Protein AF-0000000086062416 (afdb_homodimer)

Secondary structure (DSSP, 8-state):
-BPPHHHHHHHHHHH-S---SBGGGS-HHHHHHHHHHHHHHHHHHHHSSS--HHHHHHHHHHHHHHHHHHHHT-/-BPPHHHHHHHHHHH-S---SBGGGS-HHHHHHHHHHHHHHHHHHHHSSS--HHHHHHHHHHHHHHHHHHHHT-

pLDDT: mean 90.74, std 7.33, range [65.19, 97.75]

Foldseek 3Di:
DFADPVLQVVLCVQLVDNDDRDCLVPDPVSLVVSLVRLVVVCVCCPPPVHRPVVVCVRSVVSNVNSVVSNVVVD/DFADPVLQVVLCVQLVDNDDRDCLVPDPVSLVVSLVRLVVVCVCCPPPPHRPVVVNVRSVVSNVNSVVSNVVVD

Sequence (148 aa):
MELTDREHEVVTNVYGDETPRDLREVETEQLVAMHERVSKAVQACYEETGVDKDSLGILLPLEGKIVQVLHARLMELTDREHEVVTNVYGDETPRDLREVETEQLVAMHERVSKAVQACYEETGVDKDSLGILLPLEGKIVQVLHARL

Structure (mmCIF, N/CA/C/O backbone):
data_AF-0000000086062416-model_v1
#
loop_
_entity.id
_entity.type
_entity.pdbx_description
1 polymer 'Uncharacterized protein'
#
loop_
_atom_site.group_PDB
_atom_site.id
_atom_site.type_symbol
_atom_site.label_atom_id
_atom_site.label_alt_id
_atom_site.label_comp_id
_atom_site.label_asym_id
_atom_site.label_entity_id
_atom_site.label_seq_id
_atom_site.pdbx_PDB_ins_code
_atom_site.Cartn_x
_atom_site.Cartn_y
_atom_site.Cartn_z
_atom_site.occupancy
_atom_site.B_iso_or_equiv
_atom_site.auth_seq_id
_atom_site.auth_comp_id
_atom_site.auth_asym_id
_atom_site.auth_atom_id
_atom_site.pdbx_PDB_model_num
ATOM 1 N N . MET A 1 1 ? -9.758 -5.77 -11.555 1 84.69 1 MET A N 1
ATOM 2 C CA . MET A 1 1 ? -9.438 -4.414 -11.117 1 84.69 1 MET A CA 1
ATOM 3 C C . MET A 1 1 ? -8.805 -3.613 -12.25 1 84.69 1 MET A C 1
ATOM 5 O O . MET A 1 1 ? -7.605 -3.736 -12.5 1 84.69 1 MET A O 1
ATOM 9 N N . GLU A 1 2 ? -9.531 -2.686 -12.789 1 89.75 2 GLU A N 1
ATOM 10 C CA . GLU A 1 2 ? -9.141 -1.997 -14.016 1 89.75 2 GLU A CA 1
ATOM 11 C C . GLU A 1 2 ? -8.43 -0.683 -13.703 1 89.75 2 GLU A C 1
ATOM 13 O O . GLU A 1 2 ? -8.898 0.105 -12.883 1 89.75 2 GLU A O 1
ATOM 18 N N . LEU A 1 3 ? -7.277 -0.574 -14.438 1 92.94 3 LEU A N 1
ATOM 19 C CA . LEU A 1 3 ? -6.523 0.668 -14.305 1 92.94 3 LEU A CA 1
ATOM 20 C C . LEU A 1 3 ? -7.152 1.776 -15.148 1 92.94 3 LEU A C 1
ATOM 22 O O . LEU A 1 3 ? -7.633 1.526 -16.25 1 92.94 3 LEU A O 1
ATOM 26 N N . THR A 1 4 ? -7.176 2.932 -14.547 1 92 4 THR A N 1
ATOM 27 C CA . THR A 1 4 ? -7.473 4.094 -15.375 1 92 4 THR A CA 1
ATOM 28 C C . THR A 1 4 ? -6.348 4.348 -16.375 1 92 4 THR A C 1
ATOM 30 O O . THR A 1 4 ? -5.273 3.752 -16.266 1 92 4 THR A O 1
ATOM 33 N N . ASP A 1 5 ? -6.691 5.281 -17.328 1 89.94 5 ASP A N 1
ATOM 34 C CA . ASP A 1 5 ? -5.668 5.609 -18.312 1 89.94 5 ASP A CA 1
ATOM 35 C C . ASP A 1 5 ? -4.41 6.16 -17.641 1 89.94 5 ASP A C 1
ATOM 37 O O . ASP A 1 5 ? -3.297 5.742 -17.953 1 89.94 5 ASP A O 1
ATOM 41 N N . ARG A 1 6 ? -4.508 7.008 -16.719 1 89.75 6 ARG A N 1
ATOM 42 C CA . ARG A 1 6 ? -3.385 7.645 -16.031 1 89.75 6 ARG A CA 1
ATOM 43 C C . ARG A 1 6 ? -2.613 6.641 -15.188 1 89.75 6 ARG A C 1
ATOM 45 O O . ARG A 1 6 ? -1.381 6.641 -15.18 1 89.75 6 ARG A O 1
ATOM 52 N N . GLU A 1 7 ? -3.322 5.801 -14.508 1 92.12 7 GLU A N 1
ATOM 53 C CA . GLU A 1 7 ? -2.678 4.746 -13.727 1 92.12 7 GLU A CA 1
ATOM 54 C C . GLU A 1 7 ? -1.869 3.814 -14.625 1 92.12 7 GLU A C 1
ATOM 56 O O . GLU A 1 7 ? -0.75 3.428 -14.281 1 92.12 7 GLU A O 1
ATOM 61 N N . HIS A 1 8 ? -2.443 3.447 -15.719 1 90.81 8 HIS A N 1
ATOM 62 C CA . HIS A 1 8 ? -1.791 2.549 -16.672 1 90.81 8 HIS A CA 1
ATOM 63 C C . HIS A 1 8 ? -0.497 3.156 -17.203 1 90.81 8 HIS A C 1
ATOM 65 O O . HIS A 1 8 ? 0.519 2.467 -17.312 1 90.81 8 HIS A O 1
ATOM 71 N N . GLU A 1 9 ? -0.594 4.344 -17.5 1 88.88 9 GLU A N 1
ATOM 72 C CA . GLU A 1 9 ? 0.598 5.055 -17.953 1 88.88 9 GLU A CA 1
ATOM 73 C C . GLU A 1 9 ? 1.68 5.062 -16.875 1 88.88 9 GLU A C 1
ATOM 75 O O . GLU A 1 9 ? 2.85 4.801 -17.172 1 88.88 9 GLU A O 1
ATOM 80 N N . VAL A 1 10 ? 1.356 5.34 -15.656 1 85.12 10 VAL A N 1
ATOM 81 C CA . VAL A 1 10 ? 2.299 5.445 -14.547 1 85.12 10 VAL A CA 1
ATOM 82 C C . VAL A 1 10 ? 2.926 4.082 -14.273 1 85.12 10 VAL A C 1
ATOM 84 O O . VAL A 1 10 ? 4.145 3.969 -14.125 1 85.12 10 VAL A O 1
ATOM 87 N N . VAL A 1 11 ? 2.08 3.043 -14.211 1 84.75 11 VAL A N 1
ATOM 88 C CA . VAL A 1 11 ? 2.633 1.73 -13.898 1 84.75 11 VAL A CA 1
ATOM 89 C C . VAL A 1 11 ? 3.537 1.266 -15.039 1 84.75 11 VAL A C 1
ATOM 91 O O . VAL A 1 11 ? 4.559 0.616 -14.805 1 84.75 11 VAL A O 1
ATOM 94 N N . THR A 1 12 ? 3.156 1.602 -16.203 1 81.38 12 THR A N 1
ATOM 95 C CA . THR A 1 12 ? 3.996 1.254 -17.344 1 81.38 12 THR A CA 1
ATOM 96 C C . THR A 1 12 ? 5.34 1.973 -17.266 1 81.38 12 THR A C 1
ATOM 98 O O . THR A 1 12 ? 6.383 1.382 -17.547 1 81.38 12 THR A O 1
ATOM 101 N N . ASN A 1 13 ? 5.273 3.17 -16.844 1 80.31 13 ASN A N 1
ATOM 102 C CA . ASN A 1 13 ? 6.5 3.949 -16.703 1 80.31 13 ASN A CA 1
ATOM 103 C C . ASN A 1 13 ? 7.348 3.465 -15.539 1 80.31 13 ASN A C 1
ATOM 105 O O . ASN A 1 13 ? 8.578 3.406 -15.633 1 80.31 13 ASN A O 1
ATOM 109 N N . VAL A 1 14 ? 6.707 3.094 -14.477 1 73.25 14 VAL A N 1
ATOM 110 C CA . VAL A 1 14 ? 7.398 2.707 -13.25 1 73.25 14 VAL A CA 1
ATOM 111 C C . VAL A 1 14 ? 7.949 1.289 -13.391 1 73.25 14 VAL A C 1
ATOM 113 O O . VAL A 1 14 ? 9.078 1.013 -12.984 1 73.25 14 VAL A O 1
ATOM 116 N N . TYR A 1 15 ? 7.27 0.357 -13.984 1 75.5 15 TYR A N 1
ATOM 117 C CA . TYR A 1 15 ? 7.664 -1.042 -14.109 1 75.5 15 TYR A CA 1
ATOM 118 C C . TYR A 1 15 ? 8.383 -1.295 -15.43 1 75.5 15 TYR A C 1
ATOM 120 O O . TYR A 1 15 ? 9.273 -2.148 -15.508 1 75.5 15 TYR A O 1
ATOM 128 N N . GLY A 1 16 ? 8.062 -0.55 -16.531 1 68.56 16 GLY A N 1
ATOM 129 C CA . GLY A 1 16 ? 8.766 -0.626 -17.797 1 68.56 16 GLY A CA 1
ATOM 130 C C . GLY A 1 16 ? 8.125 -1.594 -18.781 1 68.56 16 GLY A C 1
ATOM 131 O O . GLY A 1 16 ? 8.414 -1.552 -19.984 1 68.56 16 GLY A O 1
ATOM 132 N N . ASP A 1 17 ? 7.441 -2.594 -18.312 1 65.94 17 ASP A N 1
ATOM 133 C CA . ASP A 1 17 ? 6.887 -3.584 -19.234 1 65.94 17 ASP A CA 1
ATOM 134 C C . ASP A 1 17 ? 5.398 -3.338 -19.469 1 65.94 17 ASP A C 1
ATOM 136 O O . ASP A 1 17 ? 4.73 -2.697 -18.656 1 65.94 17 ASP A O 1
ATOM 140 N N . GLU A 1 18 ? 5.047 -3.801 -20.656 1 71.44 18 GLU A N 1
ATOM 141 C CA . GLU A 1 18 ? 3.617 -3.695 -20.938 1 71.44 18 GLU A CA 1
ATOM 142 C C . GLU A 1 18 ? 2.789 -4.355 -19.844 1 71.44 18 GLU A C 1
ATOM 144 O O . GLU A 1 18 ? 3.064 -5.492 -19.438 1 71.44 18 GLU A O 1
ATOM 149 N N . THR A 1 19 ? 2.148 -3.6 -19.141 1 80.56 19 THR A N 1
ATOM 150 C CA . THR A 1 19 ? 1.29 -4.086 -18.062 1 80.56 19 THR A CA 1
ATOM 151 C C . THR A 1 19 ? -0.167 -4.137 -18.516 1 80.56 19 THR A C 1
ATOM 153 O O . THR A 1 19 ? -0.694 -3.156 -19.047 1 80.56 19 THR A O 1
ATOM 156 N N . PRO A 1 20 ? -0.727 -5.305 -18.391 1 84.56 20 PRO A N 1
ATOM 157 C CA . PRO A 1 20 ? -2.162 -5.352 -18.688 1 84.56 20 PRO A CA 1
ATOM 158 C C . PRO A 1 20 ? -2.953 -4.301 -17.906 1 84.56 20 PRO A C 1
ATOM 160 O O . PRO A 1 20 ? -2.545 -3.898 -16.812 1 84.56 20 PRO A O 1
ATOM 163 N N . ARG A 1 21 ? -4.145 -3.93 -18.453 1 88.88 21 ARG A N 1
ATOM 164 C CA . ARG A 1 21 ? -4.996 -2.93 -17.812 1 88.88 21 ARG A CA 1
ATOM 165 C C . ARG A 1 21 ? -5.742 -3.527 -16.625 1 88.88 21 ARG A C 1
ATOM 167 O O . ARG A 1 21 ? -6.129 -2.809 -15.695 1 88.88 21 ARG A O 1
ATOM 174 N N . ASP A 1 22 ? -6.02 -4.762 -16.781 1 93.62 22 ASP A N 1
ATOM 175 C CA . ASP A 1 22 ? -6.625 -5.465 -15.648 1 93.62 22 ASP A CA 1
ATOM 176 C C . ASP A 1 22 ? -5.559 -6.156 -14.797 1 93.62 22 ASP A C 1
ATOM 178 O O . ASP A 1 22 ? -4.957 -7.141 -15.227 1 93.62 22 ASP A O 1
ATOM 182 N N . LEU A 1 23 ? -5.355 -5.68 -13.555 1 94.44 23 LEU A N 1
ATOM 183 C CA . LEU A 1 23 ? -4.305 -6.172 -12.672 1 94.44 23 LEU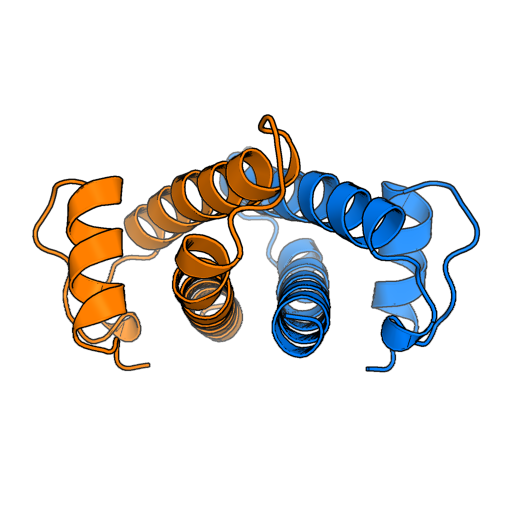 A CA 1
ATOM 184 C C . LEU A 1 23 ? -4.52 -7.645 -12.344 1 94.44 23 LEU A C 1
ATOM 186 O O . LEU A 1 23 ? -3.588 -8.336 -11.922 1 94.44 23 LEU A O 1
ATOM 190 N N . ARG A 1 24 ? -5.68 -8.164 -12.516 1 94.31 24 ARG A N 1
ATOM 191 C CA . ARG A 1 24 ? -5.969 -9.562 -12.211 1 94.31 24 ARG A CA 1
ATOM 192 C C . ARG A 1 24 ? -5.297 -10.492 -13.219 1 94.31 24 ARG A C 1
ATOM 194 O O . ARG A 1 24 ? -5.141 -11.688 -12.969 1 94.31 24 ARG A O 1
ATOM 201 N N . GLU A 1 25 ? -4.922 -9.859 -14.305 1 93.31 25 GLU A N 1
ATOM 202 C CA . GLU A 1 25 ? -4.262 -10.633 -15.344 1 93.31 25 GLU A CA 1
ATOM 203 C C . GLU A 1 25 ? -2.748 -10.664 -15.133 1 93.31 25 GLU A C 1
ATOM 205 O O . GLU A 1 25 ? -2.037 -11.406 -15.812 1 93.31 25 GLU A O 1
ATOM 210 N N . VAL A 1 26 ? -2.225 -9.891 -14.242 1 91.25 26 VAL A N 1
ATOM 211 C CA . VAL A 1 26 ? -0.796 -9.805 -13.953 1 91.25 26 VAL A CA 1
ATOM 212 C C . VAL A 1 26 ? -0.396 -10.914 -12.992 1 91.25 26 VAL A C 1
ATOM 214 O O . VAL A 1 26 ? -1.077 -11.156 -11.992 1 91.25 26 VAL A O 1
ATOM 217 N N . GLU A 1 27 ? 0.678 -11.555 -13.328 1 91.44 27 GLU A N 1
ATOM 218 C CA . GLU A 1 27 ? 1.151 -12.633 -12.469 1 91.44 27 GLU A CA 1
ATOM 219 C C . GLU A 1 27 ? 1.58 -12.109 -11.102 1 91.44 27 GLU A C 1
ATOM 221 O O . GLU A 1 27 ? 2.033 -10.969 -10.984 1 91.44 27 GLU A O 1
ATOM 226 N N . THR A 1 28 ? 1.538 -12.977 -10.125 1 93.06 28 THR A N 1
ATOM 227 C CA . THR A 1 28 ? 1.767 -12.578 -8.742 1 93.06 28 THR A CA 1
ATOM 228 C C . THR A 1 28 ? 3.172 -12.008 -8.57 1 93.06 28 THR A C 1
ATOM 230 O O . THR A 1 28 ? 3.352 -10.961 -7.941 1 93.06 28 THR A O 1
ATOM 233 N N . GLU A 1 29 ? 4.137 -12.648 -9.148 1 91.06 29 GLU A N 1
ATOM 234 C CA . GLU A 1 29 ? 5.516 -12.188 -9.016 1 91.06 29 GLU A CA 1
ATOM 235 C C . GLU A 1 29 ? 5.688 -10.781 -9.586 1 91.06 29 GLU A C 1
ATOM 237 O O . GLU A 1 29 ? 6.336 -9.938 -8.969 1 91.06 29 GLU A O 1
ATOM 242 N N . GLN A 1 30 ? 5.102 -10.586 -10.695 1 90.75 30 GLN A N 1
ATOM 243 C CA . GLN A 1 30 ? 5.164 -9.273 -11.328 1 90.75 30 GLN A CA 1
ATOM 244 C C . GLN A 1 30 ? 4.398 -8.234 -10.508 1 90.75 30 GLN A C 1
ATOM 246 O O . GLN A 1 30 ? 4.836 -7.09 -10.383 1 90.75 30 GLN A O 1
ATOM 251 N N . LEU A 1 31 ? 3.27 -8.609 -10 1 93.75 31 LEU A N 1
ATOM 252 C CA . LEU A 1 31 ? 2.459 -7.715 -9.18 1 93.75 31 LEU A CA 1
ATOM 253 C C . LEU A 1 31 ? 3.207 -7.305 -7.914 1 93.75 31 LEU A C 1
ATOM 255 O O . LEU A 1 31 ? 3.123 -6.148 -7.488 1 93.75 31 LEU A O 1
ATOM 259 N N . VAL A 1 32 ? 3.945 -8.195 -7.355 1 94.56 32 VAL A N 1
ATOM 260 C CA . VAL A 1 32 ? 4.75 -7.93 -6.168 1 94.56 32 VAL A CA 1
ATOM 261 C C . VAL A 1 32 ? 5.859 -6.938 -6.508 1 94.56 32 VAL A C 1
ATOM 263 O O . VAL A 1 32 ? 6.141 -6.02 -5.734 1 94.56 32 VAL A O 1
ATOM 266 N N . ALA A 1 33 ? 6.441 -7.137 -7.605 1 92.56 33 ALA A N 1
ATOM 267 C CA . ALA A 1 33 ? 7.477 -6.207 -8.062 1 92.56 33 ALA A CA 1
ATOM 268 C C . ALA A 1 33 ? 6.898 -4.816 -8.289 1 92.56 33 ALA A C 1
ATOM 270 O O . ALA A 1 33 ? 7.531 -3.811 -7.961 1 92.56 33 ALA A O 1
ATOM 271 N N . MET A 1 34 ? 5.754 -4.734 -8.875 1 92.19 34 MET A N 1
ATOM 272 C CA . MET A 1 34 ? 5.051 -3.469 -9.07 1 92.19 34 MET A CA 1
ATOM 273 C C . MET A 1 34 ? 4.75 -2.797 -7.738 1 92.19 34 MET A C 1
ATOM 275 O O . MET A 1 34 ? 4.922 -1.584 -7.594 1 92.19 34 MET A O 1
ATOM 279 N N . HIS A 1 35 ? 4.285 -3.625 -6.812 1 95.25 35 HIS A N 1
ATOM 280 C CA . HIS A 1 35 ? 3.992 -3.121 -5.473 1 95.25 35 HIS A CA 1
ATOM 281 C C . HIS A 1 35 ? 5.215 -2.445 -4.863 1 95.25 35 HIS A C 1
ATOM 283 O O . HIS A 1 35 ? 5.113 -1.34 -4.324 1 95.25 35 HIS A O 1
ATOM 289 N N . GLU A 1 36 ? 6.316 -3.043 -4.977 1 94.94 36 GLU A N 1
ATOM 290 C CA . GLU A 1 36 ? 7.555 -2.506 -4.422 1 94.94 36 GLU A CA 1
ATOM 291 C C . GLU A 1 36 ? 7.883 -1.142 -5.023 1 94.94 36 GLU A C 1
ATOM 293 O O . GLU A 1 36 ? 8.195 -0.195 -4.297 1 94.94 36 GLU A O 1
ATOM 298 N N . ARG A 1 37 ? 7.785 -1.031 -6.289 1 93.06 37 ARG A N 1
ATOM 299 C CA . ARG A 1 37 ? 8.141 0.203 -6.98 1 93.06 37 ARG A CA 1
ATOM 300 C C . ARG A 1 37 ? 7.129 1.307 -6.691 1 93.06 37 ARG A C 1
ATOM 302 O O . ARG A 1 37 ? 7.508 2.461 -6.477 1 93.06 37 ARG A O 1
ATOM 309 N N . VAL A 1 38 ? 5.895 0.948 -6.715 1 94.06 38 VAL A N 1
ATOM 310 C CA . VAL A 1 38 ? 4.844 1.935 -6.488 1 94.06 38 VAL A CA 1
ATOM 311 C C . VAL A 1 38 ? 4.914 2.447 -5.055 1 94.06 38 VAL A C 1
ATOM 313 O O . VAL A 1 38 ? 4.816 3.654 -4.812 1 94.06 38 VAL A O 1
ATOM 316 N N . SER A 1 39 ? 5.086 1.537 -4.098 1 96 39 SER A N 1
ATOM 317 C CA . SER A 1 39 ? 5.188 1.959 -2.703 1 96 39 SER A CA 1
ATOM 318 C C . SER A 1 39 ? 6.379 2.887 -2.494 1 96 39 SER A C 1
ATOM 320 O O . SER A 1 39 ? 6.285 3.873 -1.761 1 96 39 SER A O 1
ATOM 322 N N . LYS A 1 40 ? 7.445 2.605 -3.105 1 94.81 40 LYS A N 1
ATOM 323 C CA . LYS A 1 40 ? 8.617 3.467 -3.012 1 94.81 40 LYS A CA 1
ATOM 324 C C . LYS A 1 40 ? 8.352 4.836 -3.635 1 94.81 40 LYS A C 1
ATOM 326 O O . LYS A 1 40 ? 8.812 5.855 -3.125 1 94.81 40 LYS A O 1
ATOM 331 N N . ALA A 1 41 ? 7.73 4.887 -4.758 1 93.31 41 ALA A N 1
ATOM 332 C CA . ALA A 1 41 ? 7.375 6.148 -5.41 1 93.31 41 ALA A CA 1
ATOM 333 C C . ALA A 1 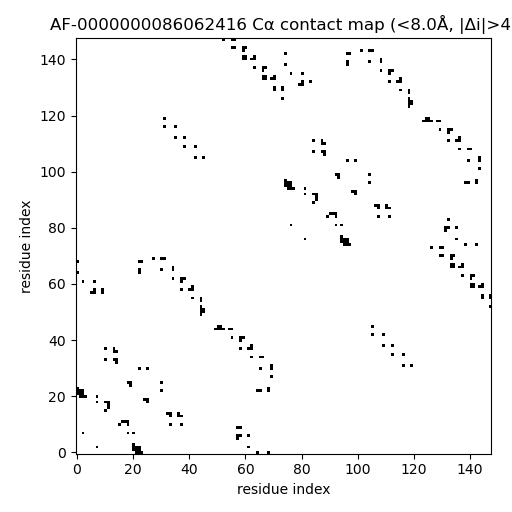41 ? 6.465 6.988 -4.516 1 93.31 41 ALA A C 1
ATOM 335 O O . ALA A 1 41 ? 6.609 8.211 -4.449 1 93.31 41 ALA A O 1
ATOM 336 N N . VAL A 1 42 ? 5.492 6.32 -3.826 1 95.31 42 VAL A N 1
ATOM 337 C CA . VAL A 1 42 ? 4.613 7.008 -2.885 1 95.31 42 VAL A CA 1
ATOM 338 C C . VAL A 1 42 ? 5.449 7.656 -1.78 1 95.31 42 VAL A C 1
ATOM 340 O O . VAL A 1 42 ? 5.273 8.836 -1.471 1 95.31 42 VAL A O 1
ATOM 343 N N . GLN A 1 43 ? 6.363 6.871 -1.269 1 95.69 43 GLN A N 1
ATOM 344 C CA . GLN A 1 43 ? 7.211 7.391 -0.201 1 95.69 43 GLN A CA 1
ATOM 345 C C . GLN A 1 43 ? 8.023 8.586 -0.68 1 95.69 43 GLN A C 1
ATOM 347 O O . GLN A 1 43 ? 8.133 9.594 0.023 1 95.69 43 GLN A O 1
ATOM 352 N N . ALA A 1 44 ? 8.531 8.508 -1.811 1 94.38 44 ALA A N 1
ATOM 353 C CA . ALA A 1 44 ? 9.359 9.578 -2.371 1 94.38 44 ALA A CA 1
ATOM 354 C C . ALA A 1 44 ? 8.555 10.867 -2.508 1 94.38 44 ALA A C 1
ATOM 356 O O . ALA A 1 44 ? 9.102 11.969 -2.332 1 94.38 44 ALA A O 1
ATOM 357 N N . CYS A 1 45 ? 7.27 10.75 -2.787 1 94.94 45 CYS A N 1
ATOM 358 C CA . CYS A 1 45 ? 6.395 11.906 -2.969 1 94.94 45 CYS A CA 1
ATOM 359 C C . CYS A 1 45 ? 6.207 12.656 -1.657 1 94.94 45 CYS A C 1
ATOM 361 O O . CYS A 1 45 ? 5.898 13.852 -1.66 1 94.94 45 CYS A O 1
ATOM 363 N N . TYR A 1 46 ? 6.375 11.945 -0.52 1 95.19 46 TYR A N 1
ATOM 364 C CA . TYR A 1 46 ? 6.219 12.586 0.779 1 95.19 46 TYR A CA 1
ATOM 365 C C . TYR A 1 46 ? 7.551 13.125 1.286 1 95.19 46 TYR A C 1
ATOM 367 O O . TYR A 1 46 ? 7.582 13.992 2.166 1 95.19 46 TYR A O 1
ATOM 375 N N . GLU A 1 47 ? 8.617 12.664 0.822 1 88.5 47 GLU A N 1
ATOM 376 C CA . GLU A 1 47 ? 9.93 12.977 1.375 1 88.5 47 GLU A CA 1
ATOM 377 C C . GLU A 1 47 ? 10.602 14.109 0.6 1 88.5 47 GLU A C 1
ATOM 379 O O . GLU A 1 47 ? 11.461 14.812 1.138 1 88.5 47 GLU A O 1
ATOM 384 N N . GLU A 1 48 ? 10.305 14.32 -0.595 1 76.81 48 GLU A N 1
ATOM 385 C CA . GLU A 1 48 ? 10.93 15.367 -1.402 1 76.81 48 GLU A CA 1
ATOM 386 C C . GLU A 1 48 ? 10.516 16.75 -0.921 1 76.81 48 GLU A C 1
ATOM 388 O O . GLU A 1 48 ? 9.781 16.891 0.059 1 76.81 48 GLU A O 1
ATOM 393 N N . THR A 1 49 ? 11.242 17.781 -1.404 1 77.69 49 THR A N 1
ATOM 394 C CA . THR A 1 49 ? 11.078 19.188 -1.028 1 77.69 49 THR A CA 1
ATOM 395 C C . THR A 1 49 ? 9.609 19.609 -1.133 1 77.69 49 THR A C 1
ATOM 397 O O . THR A 1 49 ? 9.289 20.797 -1.043 1 77.69 49 THR A O 1
ATOM 400 N N . GLY A 1 50 ? 8.742 18.719 -0.695 1 84.06 50 GLY A N 1
ATOM 401 C CA . GLY A 1 50 ? 7.312 18.984 -0.676 1 84.06 50 GLY A CA 1
ATOM 402 C C . GLY A 1 50 ? 6.48 17.812 -1.15 1 84.06 50 GLY A C 1
ATOM 403 O O . GLY A 1 50 ? 6.93 17.016 -1.979 1 84.06 50 GLY A O 1
ATOM 404 N N . VAL A 1 51 ? 5.348 17.812 -0.537 1 92.12 51 VAL A N 1
ATOM 405 C CA . VAL A 1 51 ? 4.434 16.734 -0.874 1 92.12 51 VAL A CA 1
ATOM 406 C C . VAL A 1 51 ? 3.912 16.922 -2.297 1 92.12 51 VAL A C 1
ATOM 408 O O . VAL A 1 51 ? 3.355 17.969 -2.627 1 92.12 51 VAL A O 1
ATOM 411 N N . ASP A 1 52 ? 4.238 16.031 -3.238 1 94.25 52 ASP A N 1
ATOM 412 C CA . ASP A 1 52 ? 3.756 16.016 -4.617 1 94.25 52 ASP A CA 1
ATOM 413 C C . ASP A 1 52 ? 2.334 15.461 -4.695 1 94.25 52 ASP A C 1
ATOM 415 O O . ASP A 1 52 ? 2.131 14.312 -5.082 1 94.25 52 ASP A O 1
ATOM 419 N N . LYS A 1 53 ? 1.406 16.281 -4.402 1 94.81 53 LYS A N 1
ATOM 420 C CA . LYS A 1 53 ? 0.006 15.875 -4.297 1 94.81 53 LYS A CA 1
ATOM 421 C C . LYS A 1 53 ? -0.515 15.352 -5.633 1 94.81 53 LYS A C 1
ATOM 423 O O . LYS A 1 53 ? -1.354 14.445 -5.664 1 94.81 53 LYS A O 1
ATOM 428 N N . ASP A 1 54 ? 0.023 15.906 -6.719 1 93.19 54 ASP A N 1
ATOM 429 C CA . ASP A 1 54 ? -0.439 15.484 -8.031 1 93.19 54 ASP A CA 1
ATOM 430 C C . ASP A 1 54 ? -0.058 14.023 -8.305 1 93.19 54 ASP A C 1
ATOM 432 O O . ASP A 1 54 ? -0.896 13.227 -8.727 1 93.19 54 ASP A O 1
ATOM 436 N N . SER A 1 55 ? 1.124 13.672 -8.047 1 93.25 55 SER A N 1
ATOM 437 C CA . SER A 1 55 ? 1.568 12.289 -8.211 1 93.25 55 SER A CA 1
ATOM 438 C C . SER A 1 55 ? 0.842 11.352 -7.246 1 93.25 55 SER A C 1
ATOM 440 O O . SER A 1 55 ? 0.418 10.266 -7.637 1 93.25 55 SER A O 1
ATOM 442 N N . LEU A 1 56 ? 0.719 11.812 -6.035 1 96.38 56 LEU A N 1
ATOM 443 C CA . LEU A 1 56 ? 0.054 11 -5.023 1 96.38 56 LEU A CA 1
ATOM 444 C C . LEU A 1 56 ? -1.387 10.703 -5.426 1 96.38 56 LEU A C 1
ATOM 446 O O . LEU A 1 56 ? -1.911 9.625 -5.121 1 96.38 56 LEU A O 1
ATOM 450 N N . GLY A 1 57 ? -1.979 11.648 -6.117 1 96.5 57 GLY A N 1
ATOM 451 C CA . GLY A 1 57 ? -3.342 11.461 -6.586 1 96.5 57 GLY A CA 1
ATOM 452 C C . GLY A 1 57 ? -3.486 10.297 -7.551 1 96.5 57 GLY A C 1
ATOM 453 O O . GLY A 1 57 ? -4.586 9.773 -7.73 1 96.5 57 GLY A O 1
ATOM 454 N N . ILE A 1 58 ? -2.447 9.836 -8.094 1 95.88 58 ILE A N 1
ATOM 455 C CA . ILE A 1 58 ? -2.443 8.711 -9.023 1 95.88 58 ILE A CA 1
ATOM 456 C C . ILE A 1 58 ? -1.882 7.473 -8.328 1 95.88 58 ILE A C 1
ATOM 458 O O . ILE A 1 58 ? -2.432 6.375 -8.461 1 95.88 58 ILE A O 1
ATOM 462 N N . LEU A 1 59 ? -0.838 7.621 -7.633 1 95.81 59 LEU A N 1
ATOM 463 C CA . LEU A 1 59 ? -0.068 6.516 -7.078 1 95.81 59 LEU A CA 1
ATOM 464 C C . LEU A 1 59 ? -0.84 5.824 -5.957 1 95.81 59 LEU A C 1
ATOM 466 O O . LEU A 1 59 ? -0.815 4.598 -5.848 1 95.81 59 LEU A O 1
ATOM 470 N N . LEU A 1 60 ? -1.537 6.586 -5.133 1 97.44 60 LEU A N 1
ATOM 471 C CA . LEU A 1 60 ? -2.219 6.008 -3.979 1 97.44 60 LEU A CA 1
ATOM 472 C C . LEU A 1 60 ? -3.359 5.094 -4.422 1 97.44 60 LEU A C 1
ATOM 474 O O . LEU A 1 60 ? -3.445 3.945 -3.988 1 97.44 60 LEU A O 1
ATOM 478 N N . PRO A 1 61 ? -4.227 5.547 -5.293 1 96.62 61 PRO A N 1
ATOM 479 C CA . PRO A 1 61 ? -5.258 4.625 -5.773 1 96.62 61 PRO A CA 1
ATOM 480 C C . PRO A 1 61 ? -4.672 3.416 -6.504 1 96.62 61 PRO A C 1
ATOM 482 O O . PRO A 1 61 ? -5.199 2.305 -6.387 1 96.62 61 PRO A O 1
ATOM 485 N N . LEU A 1 62 ? -3.646 3.645 -7.316 1 95.94 62 LEU A N 1
ATOM 486 C CA . LEU A 1 62 ? -2.971 2.539 -7.984 1 95.94 62 LEU A CA 1
ATOM 487 C C . LEU A 1 62 ? -2.467 1.516 -6.973 1 95.94 62 LEU A C 1
ATOM 489 O O . LEU A 1 62 ? -2.695 0.315 -7.133 1 95.94 62 LEU A O 1
ATOM 493 N N . GLU A 1 63 ? -1.764 1.938 -5.922 1 97.12 63 GLU A N 1
ATOM 494 C CA . GLU A 1 63 ? -1.279 1.052 -4.867 1 97.12 63 GLU A CA 1
ATOM 495 C C . GLU A 1 63 ? -2.432 0.303 -4.203 1 97.12 63 GLU A C 1
ATOM 497 O O . GLU A 1 63 ? -2.326 -0.895 -3.934 1 97.12 63 GLU A O 1
ATOM 502 N N . GLY A 1 64 ? -3.498 1.057 -3.934 1 97.19 64 GLY A N 1
ATOM 503 C CA . GLY A 1 64 ? -4.676 0.419 -3.365 1 97.19 64 GLY A CA 1
ATOM 504 C C . GLY A 1 64 ? -5.199 -0.728 -4.211 1 97.19 64 GLY A C 1
ATOM 505 O O . GLY A 1 64 ? -5.566 -1.778 -3.68 1 97.19 64 GLY A O 1
ATOM 506 N N . LYS A 1 65 ? -5.246 -0.575 -5.441 1 96.69 65 LYS A N 1
ATOM 507 C CA . LYS A 1 65 ? -5.711 -1.624 -6.348 1 96.69 65 LYS A CA 1
ATOM 508 C C . LYS A 1 65 ? -4.77 -2.824 -6.324 1 96.69 65 LYS A C 1
ATOM 510 O O . LYS A 1 65 ? -5.219 -3.973 -6.316 1 96.69 65 LYS A O 1
ATOM 515 N N . ILE A 1 66 ? -3.506 -2.555 -6.395 1 96.5 66 ILE A N 1
ATOM 516 C CA . ILE A 1 66 ? -2.512 -3.621 -6.359 1 96.5 66 ILE A CA 1
ATOM 517 C C . ILE A 1 66 ? -2.682 -4.445 -5.086 1 96.5 66 ILE A C 1
ATOM 519 O O . ILE A 1 66 ? -2.729 -5.676 -5.137 1 96.5 66 ILE A O 1
ATOM 523 N N . VAL A 1 67 ? -2.789 -3.762 -4 1 97.75 67 VAL A N 1
ATOM 524 C CA . VAL A 1 67 ? -2.941 -4.398 -2.697 1 97.75 67 VAL A CA 1
ATOM 525 C C . VAL A 1 67 ? -4.219 -5.238 -2.678 1 97.75 67 VAL A C 1
ATOM 527 O O . VAL A 1 67 ? -4.227 -6.355 -2.156 1 97.75 67 VAL A O 1
ATOM 530 N N . GLN A 1 68 ? -5.234 -4.746 -3.223 1 97.25 68 GLN A N 1
ATOM 531 C CA . GLN A 1 68 ? -6.5 -5.469 -3.271 1 97.25 68 GLN A CA 1
ATOM 532 C C . GLN A 1 68 ? -6.367 -6.758 -4.074 1 97.25 68 GLN A C 1
ATOM 534 O O . GLN A 1 68 ? -6.887 -7.801 -3.676 1 97.25 68 GLN A O 1
ATOM 539 N N . VAL A 1 69 ? -5.707 -6.699 -5.156 1 96.75 69 VAL A N 1
ATOM 540 C CA . VAL A 1 69 ? -5.551 -7.875 -6.008 1 96.75 69 VAL A CA 1
ATOM 541 C C . VAL A 1 69 ? -4.668 -8.906 -5.312 1 96.75 69 VAL A C 1
ATOM 543 O O . VAL A 1 69 ? -4.965 -10.102 -5.328 1 96.75 69 VAL A O 1
ATOM 546 N N . LEU A 1 70 ? -3.621 -8.453 -4.719 1 97.62 70 LEU A N 1
ATOM 547 C CA . LEU A 1 70 ? -2.75 -9.352 -3.973 1 97.62 70 LEU A CA 1
ATOM 548 C C . LEU A 1 70 ? -3.518 -10.039 -2.85 1 97.62 70 LEU A C 1
ATOM 550 O O . LEU A 1 70 ? -3.361 -11.242 -2.631 1 97.62 70 LEU A O 1
ATOM 554 N N . HIS A 1 71 ? -4.324 -9.305 -2.164 1 97.25 71 HIS A N 1
ATOM 555 C CA . HIS A 1 71 ? -5.109 -9.859 -1.067 1 97.25 71 HIS A CA 1
ATOM 556 C C . HIS A 1 71 ? -6.098 -10.906 -1.569 1 97.25 71 HIS A C 1
ATOM 558 O O . HIS A 1 71 ? -6.254 -11.961 -0.952 1 97.25 71 HIS A O 1
ATOM 564 N N . ALA A 1 72 ? -6.68 -10.594 -2.652 1 96.62 72 ALA A N 1
ATOM 565 C CA . ALA A 1 72 ? -7.68 -11.492 -3.221 1 96.62 72 ALA A CA 1
ATOM 566 C C . ALA A 1 72 ? -7.059 -12.828 -3.613 1 96.62 72 ALA A C 1
ATOM 568 O O . ALA A 1 72 ? -7.758 -13.844 -3.719 1 96.62 72 ALA A O 1
ATOM 569 N N . ARG A 1 73 ? -5.773 -12.844 -3.797 1 95.31 73 ARG A N 1
ATOM 570 C CA . ARG A 1 73 ? -5.086 -14.031 -4.285 1 95.31 73 ARG A CA 1
ATOM 571 C C . ARG A 1 73 ? -4.594 -14.891 -3.125 1 95.31 73 ARG A C 1
ATOM 573 O O . ARG A 1 73 ? -4 -15.953 -3.34 1 95.31 73 ARG A O 1
ATOM 580 N N . LEU A 1 74 ? -4.754 -14.32 -1.99 1 93.69 74 LEU A N 1
ATOM 581 C CA . LEU A 1 74 ? -4.348 -15.133 -0.85 1 93.69 74 LEU A CA 1
ATOM 582 C C . LEU A 1 74 ? -5.324 -16.281 -0.626 1 93.69 74 LEU A C 1
ATOM 584 O O . LEU A 1 74 ? -6.543 -16.094 -0.699 1 93.69 74 LEU A O 1
ATOM 588 N N . MET B 1 1 ? -11.648 5.062 9.258 1 83.81 1 MET B N 1
ATOM 589 C CA . MET B 1 1 ? -11.18 3.729 8.883 1 83.81 1 MET B CA 1
ATOM 590 C C . MET B 1 1 ? -10.68 2.963 10.109 1 83.81 1 MET B C 1
ATOM 592 O O . MET B 1 1 ? -9.547 3.162 10.547 1 83.81 1 MET B O 1
ATOM 596 N N . GLU B 1 2 ? -11.438 2 10.531 1 89.19 2 GLU B N 1
ATOM 597 C CA . GLU B 1 2 ? -11.195 1.328 11.805 1 89.19 2 GLU B CA 1
ATOM 598 C C . GLU B 1 2 ? -10.375 0.059 11.609 1 89.19 2 GLU B C 1
ATOM 600 O O . GLU B 1 2 ? -10.672 -0.75 10.727 1 89.19 2 GLU B O 1
ATOM 605 N N . LEU B 1 3 ? -9.352 0.005 12.492 1 92.44 3 LEU B N 1
ATOM 606 C CA . LEU B 1 3 ? -8.508 -1.188 12.484 1 92.44 3 LEU B CA 1
ATOM 607 C C . LEU B 1 3 ? -9.195 -2.338 13.219 1 92.44 3 LEU B C 1
ATOM 609 O O . LEU B 1 3 ? -9.844 -2.121 14.242 1 92.44 3 LEU B O 1
ATOM 613 N N . THR B 1 4 ? -9.062 -3.488 12.625 1 91.62 4 THR B N 1
ATOM 614 C CA . THR B 1 4 ? -9.414 -4.672 13.398 1 91.62 4 THR B CA 1
ATOM 615 C C . THR B 1 4 ? -8.445 -4.863 14.562 1 91.62 4 THR B C 1
ATOM 617 O O . THR B 1 4 ? -7.406 -4.199 14.633 1 91.62 4 THR B O 1
ATOM 620 N N . ASP B 1 5 ? -8.867 -5.816 15.453 1 89.62 5 ASP B N 1
ATOM 621 C CA . ASP B 1 5 ? -7.988 -6.09 16.594 1 89.62 5 ASP B CA 1
ATOM 622 C C . ASP B 1 5 ? -6.613 -6.555 16.125 1 89.62 5 ASP B C 1
ATOM 624 O O . ASP B 1 5 ? -5.59 -6.066 16.609 1 89.62 5 ASP B O 1
ATOM 628 N N . ARG B 1 6 ? -6.504 -7.406 15.195 1 89.56 6 ARG B N 1
ATOM 629 C CA . ARG B 1 6 ? -5.25 -7.969 14.695 1 89.56 6 ARG B CA 1
ATOM 630 C C . ARG B 1 6 ? -4.426 -6.91 13.977 1 89.56 6 ARG B C 1
ATOM 632 O O . ARG B 1 6 ? -3.207 -6.836 14.156 1 89.56 6 ARG B O 1
ATOM 639 N N . GLU B 1 7 ? -5.066 -6.113 13.188 1 91.88 7 GLU B N 1
ATOM 640 C CA . GLU B 1 7 ? -4.379 -5.016 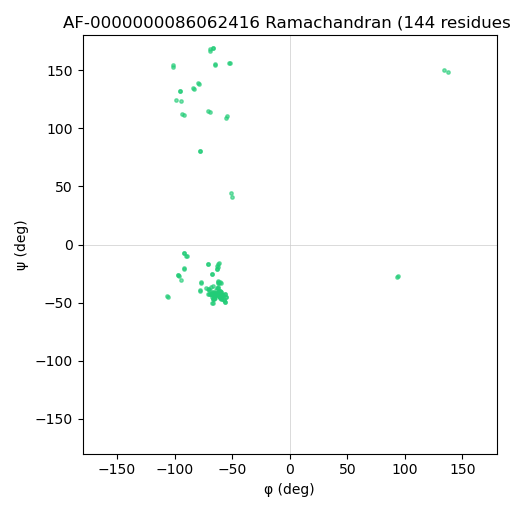12.516 1 91.88 7 GLU B CA 1
ATOM 641 C C . GLU B 1 7 ? -3.777 -4.039 13.523 1 91.88 7 GLU B C 1
ATOM 643 O O . GLU B 1 7 ? -2.648 -3.576 13.344 1 91.88 7 GLU B O 1
ATOM 648 N N . HIS B 1 8 ? -4.531 -3.717 14.523 1 90.44 8 HIS B N 1
ATOM 649 C CA . HIS B 1 8 ? -4.09 -2.785 15.555 1 90.44 8 HIS B CA 1
ATOM 650 C C . HIS B 1 8 ? -2.859 -3.312 16.281 1 90.44 8 HIS B C 1
ATOM 652 O O . HIS B 1 8 ? -1.919 -2.559 16.547 1 90.44 8 HIS B O 1
ATOM 658 N N . GLU B 1 9 ? -2.92 -4.504 16.578 1 88.62 9 GLU B N 1
ATOM 659 C CA . GLU B 1 9 ? -1.77 -5.137 17.203 1 88.62 9 GLU B CA 1
ATOM 660 C C . GLU B 1 9 ? -0.535 -5.066 16.312 1 88.62 9 GLU B C 1
ATOM 662 O O . GLU B 1 9 ? 0.555 -4.723 16.781 1 88.62 9 GLU B O 1
ATOM 667 N N . VAL B 1 10 ? -0.659 -5.355 15.047 1 84.44 10 VAL B N 1
ATOM 668 C CA . VAL B 1 10 ? 0.448 -5.387 14.102 1 84.44 10 VAL B CA 1
ATOM 669 C C . VAL B 1 10 ? 1.019 -3.982 13.922 1 84.44 10 VAL B C 1
ATOM 671 O O . VAL B 1 10 ? 2.234 -3.789 13.969 1 84.44 10 VAL B O 1
ATOM 674 N N . VAL B 1 11 ? 0.137 -3.006 13.742 1 84.44 11 VAL B N 1
ATOM 675 C CA . VAL B 1 11 ? 0.646 -1.658 13.508 1 84.44 11 VAL B CA 1
ATOM 676 C C . VAL B 1 11 ? 1.319 -1.139 14.781 1 84.44 11 VAL B C 1
ATOM 678 O O . VAL B 1 11 ? 2.32 -0.42 14.711 1 84.44 11 VAL B O 1
ATOM 681 N N . THR B 1 12 ? 0.775 -1.488 15.875 1 81.12 12 THR B N 1
ATOM 682 C CA . THR B 1 12 ? 1.395 -1.093 17.141 1 81.12 12 THR B CA 1
ATOM 683 C C . THR B 1 12 ? 2.779 -1.718 17.281 1 81.12 12 THR B C 1
ATOM 685 O O . THR B 1 12 ? 3.717 -1.065 17.734 1 81.12 12 THR B O 1
ATOM 688 N N . ASN B 1 13 ? 2.867 -2.916 16.828 1 80.19 13 ASN B N 1
ATOM 689 C CA . ASN B 1 13 ? 4.152 -3.605 16.906 1 80.19 13 ASN B CA 1
ATOM 690 C C . ASN B 1 13 ? 5.145 -3.043 15.891 1 80.19 13 ASN B C 1
ATOM 692 O O . ASN B 1 13 ? 6.332 -2.91 16.188 1 80.19 13 ASN B O 1
ATOM 696 N N . VAL B 1 14 ? 4.66 -2.705 14.75 1 71.19 14 VAL B N 1
ATOM 697 C CA . VAL B 1 14 ? 5.516 -2.256 13.656 1 71.19 14 VAL B CA 1
ATOM 698 C C . VAL B 1 14 ? 5.941 -0.808 13.898 1 71.19 14 VAL B C 1
ATOM 700 O O . VAL B 1 14 ? 7.098 -0.447 13.664 1 71.19 14 VAL B O 1
ATOM 703 N N . TYR B 1 15 ? 5.125 0.089 14.391 1 74.38 15 TYR B N 1
ATOM 704 C CA . TYR B 1 15 ? 5.406 1.509 14.578 1 74.38 15 TYR B CA 1
ATOM 705 C C . TYR B 1 15 ? 5.852 1.791 16 1 74.38 15 TYR B C 1
ATOM 707 O O . TYR B 1 15 ? 6.637 2.711 16.25 1 74.38 15 TYR B O 1
ATOM 715 N N . GLY B 1 16 ? 5.461 0.998 17.031 1 67.88 16 GLY B N 1
ATOM 716 C CA . GLY B 1 16 ? 5.938 1.099 18.406 1 67.88 16 GLY B CA 1
ATOM 717 C C . GLY B 1 16 ? 5.062 1.976 19.281 1 67.88 16 GLY B C 1
ATOM 718 O O . GLY B 1 16 ? 5.152 1.925 20.5 1 67.88 16 GLY B O 1
ATOM 719 N N . ASP B 1 17 ? 4.391 2.938 18.734 1 65.19 17 ASP B N 1
ATOM 720 C CA . ASP B 1 17 ? 3.609 3.838 19.578 1 65.19 17 ASP B CA 1
ATOM 721 C C . ASP B 1 17 ? 2.125 3.48 19.531 1 65.19 17 ASP B C 1
ATOM 723 O O . ASP B 1 17 ? 1.664 2.838 18.594 1 65.19 17 ASP B O 1
ATOM 727 N N . GLU B 1 18 ? 1.541 3.889 20.656 1 71.31 18 GLU B N 1
ATOM 728 C CA . GLU B 1 18 ? 0.1 3.656 20.656 1 71.31 18 GLU B CA 1
ATOM 729 C C . GLU B 1 18 ? -0.57 4.297 19.453 1 71.31 18 GLU B C 1
ATOM 731 O O . GLU B 1 18 ? -0.382 5.484 19.188 1 71.31 18 GLU B O 1
ATOM 736 N N . THR B 1 19 ? -0.972 3.523 18.609 1 80.38 19 THR B N 1
ATOM 737 C CA . THR B 1 19 ? -1.66 3.975 17.406 1 80.38 19 THR B CA 1
ATOM 738 C C . THR B 1 19 ? -3.172 3.941 17.609 1 80.38 19 THR B C 1
ATOM 740 O O . THR B 1 19 ? -3.725 2.93 18.047 1 80.38 19 THR B O 1
ATOM 743 N N . PRO B 1 20 ? -3.766 5.082 17.406 1 83.94 20 PRO B N 1
ATOM 744 C CA . PRO B 1 20 ? -5.23 5.043 17.453 1 83.94 20 PRO B CA 1
ATOM 745 C C . PRO B 1 20 ? -5.82 3.961 16.547 1 83.94 20 PRO B C 1
ATOM 747 O O . PRO B 1 20 ? -5.223 3.605 15.531 1 83.94 20 PRO B O 1
ATOM 750 N N . ARG B 1 21 ? -7.055 3.516 16.891 1 88.75 21 ARG B N 1
ATOM 751 C CA . ARG B 1 21 ? -7.73 2.48 16.125 1 88.75 21 ARG B CA 1
ATOM 752 C C . ARG B 1 21 ? -8.312 3.055 14.836 1 88.75 21 ARG B C 1
ATOM 754 O O . ARG B 1 21 ? -8.484 2.334 13.844 1 88.75 21 ARG B O 1
ATOM 761 N N . ASP B 1 22 ? -8.703 4.273 14.977 1 93.5 22 ASP B N 1
ATOM 762 C CA . ASP B 1 22 ? -9.164 4.957 13.773 1 93.5 22 ASP B CA 1
ATOM 763 C C . ASP B 1 22 ? -8.016 5.703 13.094 1 93.5 22 ASP B C 1
ATOM 765 O O . ASP B 1 22 ? -7.539 6.719 13.609 1 93.5 22 ASP B O 1
ATOM 769 N N . LEU B 1 23 ? -7.59 5.254 11.906 1 94.25 23 LEU B N 1
ATOM 770 C CA . LEU B 1 23 ? -6.438 5.805 11.203 1 94.25 23 LEU B CA 1
ATOM 771 C C . LEU B 1 23 ? -6.676 7.266 10.828 1 94.25 23 LEU B C 1
ATOM 773 O O . LEU B 1 23 ? -5.723 8.008 10.562 1 94.25 23 LEU B O 1
ATOM 777 N N . ARG B 1 24 ? -7.879 7.723 10.82 1 93.81 24 ARG B N 1
ATOM 778 C CA . ARG B 1 24 ? -8.188 9.102 10.477 1 93.81 24 ARG B CA 1
ATOM 779 C C . ARG B 1 24 ? -7.727 10.062 11.57 1 93.81 24 ARG B C 1
ATOM 781 O O . ARG B 1 24 ? -7.59 11.266 11.336 1 93.81 24 ARG B O 1
ATOM 788 N N . GLU B 1 25 ? -7.488 9.445 12.695 1 93.06 25 GLU B N 1
ATOM 789 C CA . GLU B 1 25 ? -7.035 10.258 13.82 1 93.06 25 GLU B CA 1
ATOM 790 C C . GLU B 1 25 ? -5.512 10.367 13.844 1 93.06 25 GLU B C 1
ATOM 792 O O . GLU B 1 25 ? -4.953 11.148 14.617 1 93.06 25 GLU B O 1
ATOM 797 N N . VAL B 1 26 ? -4.812 9.617 13.039 1 90.75 26 VAL B N 1
ATOM 798 C CA . VAL B 1 26 ? -3.355 9.609 12.984 1 90.75 26 VAL B CA 1
ATOM 79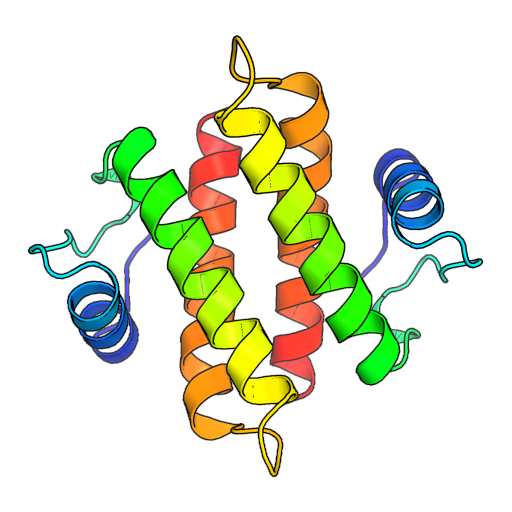9 C C . VAL B 1 26 ? -2.867 10.742 12.078 1 90.75 26 VAL B C 1
ATOM 801 O O . VAL B 1 26 ? -3.396 10.945 10.984 1 90.75 26 VAL B O 1
ATOM 804 N N . GLU B 1 27 ? -1.889 11.43 12.57 1 91.12 27 GLU B N 1
ATOM 805 C CA . GLU B 1 27 ? -1.345 12.531 11.789 1 91.12 27 GLU B CA 1
ATOM 806 C C . GLU B 1 27 ? -0.695 12.039 10.5 1 91.12 27 GLU B C 1
ATOM 808 O O . GLU B 1 27 ? -0.172 10.922 10.453 1 91.12 27 GLU B O 1
ATOM 813 N N . THR B 1 28 ? -0.642 12.891 9.531 1 92.94 28 THR B N 1
ATOM 814 C CA . THR B 1 28 ? -0.193 12.508 8.195 1 92.94 28 THR B CA 1
ATOM 815 C C . THR B 1 28 ? 1.251 12.016 8.234 1 92.94 28 THR B C 1
ATOM 817 O O . THR B 1 28 ? 1.574 10.984 7.641 1 92.94 28 THR B O 1
ATOM 820 N N . GLU B 1 29 ? 2.062 12.711 8.961 1 90.69 29 GLU B N 1
ATOM 821 C CA . GLU B 1 29 ? 3.469 12.328 9.039 1 90.69 29 GLU B CA 1
ATOM 822 C C . GLU B 1 29 ? 3.629 10.922 9.625 1 90.69 29 GLU B C 1
ATOM 824 O O . GLU B 1 29 ? 4.406 10.117 9.109 1 90.69 29 GLU B O 1
ATOM 829 N N . GLN B 1 30 ? 2.9 10.695 10.641 1 90.25 30 GLN B N 1
ATOM 830 C CA . GLN B 1 30 ? 2.939 9.383 11.273 1 90.25 30 GLN B CA 1
ATOM 831 C C . GLN B 1 30 ? 2.361 8.312 10.352 1 90.25 30 GLN B C 1
ATOM 833 O O . GLN B 1 30 ? 2.875 7.191 10.297 1 90.25 30 GLN B O 1
ATOM 838 N N . LEU B 1 31 ? 1.31 8.609 9.672 1 93.5 31 LEU B N 1
ATOM 839 C CA . LEU B 1 31 ? 0.677 7.676 8.75 1 93.5 31 LEU B CA 1
ATOM 840 C C . LEU B 1 31 ? 1.624 7.312 7.613 1 93.5 31 LEU B C 1
ATOM 842 O O . LEU B 1 31 ? 1.664 6.16 7.176 1 93.5 31 LEU B O 1
ATOM 846 N N . VAL B 1 32 ? 2.396 8.25 7.168 1 94.31 32 VAL B N 1
ATOM 847 C CA . VAL B 1 32 ? 3.381 8.031 6.113 1 94.31 32 VAL B CA 1
ATOM 848 C C . VAL B 1 32 ? 4.48 7.102 6.621 1 94.31 32 VAL B C 1
ATOM 850 O O . VAL B 1 32 ? 4.918 6.199 5.902 1 94.31 32 VAL B O 1
ATOM 853 N N . ALA B 1 33 ? 4.879 7.324 7.801 1 92.06 33 ALA B N 1
ATOM 854 C CA . ALA B 1 33 ? 5.883 6.449 8.406 1 92.06 33 ALA B CA 1
ATOM 855 C C . ALA B 1 33 ? 5.352 5.027 8.555 1 92.06 33 ALA B C 1
ATOM 857 O O . ALA B 1 33 ? 6.078 4.059 8.328 1 92.06 33 ALA B O 1
ATOM 858 N N . MET B 1 34 ? 4.145 4.891 8.953 1 91.81 34 MET B N 1
ATOM 859 C CA . MET B 1 34 ? 3.49 3.59 9.047 1 91.81 34 MET B CA 1
ATOM 860 C C . MET B 1 34 ? 3.43 2.912 7.68 1 91.81 34 MET B C 1
ATOM 862 O O . MET B 1 34 ? 3.678 1.71 7.566 1 91.81 34 MET B O 1
ATOM 866 N N . HIS B 1 35 ? 3.053 3.711 6.691 1 94.94 35 HIS B N 1
ATOM 867 C CA . HIS B 1 35 ? 2.992 3.197 5.328 1 94.94 35 HIS B CA 1
ATOM 868 C C . HIS B 1 35 ? 4.328 2.59 4.91 1 94.94 35 HIS B C 1
ATOM 870 O O . HIS B 1 35 ? 4.367 1.481 4.371 1 94.94 35 HIS B O 1
ATOM 876 N N . GLU B 1 36 ? 5.379 3.242 5.188 1 94.69 36 GLU B N 1
ATOM 877 C CA . GLU B 1 36 ? 6.715 2.773 4.828 1 94.69 36 GLU B CA 1
ATOM 878 C C . GLU B 1 36 ? 7.02 1.428 5.48 1 94.69 36 GLU B C 1
ATOM 880 O O . GLU B 1 36 ? 7.484 0.5 4.812 1 94.69 36 GLU B O 1
ATOM 885 N N . ARG B 1 37 ? 6.738 1.309 6.723 1 92.81 37 ARG B N 1
ATOM 886 C CA . ARG B 1 37 ? 7.051 0.093 7.469 1 92.81 37 ARG B CA 1
ATOM 887 C C . ARG B 1 37 ? 6.156 -1.062 7.027 1 92.81 37 ARG B C 1
ATOM 889 O O . ARG B 1 37 ? 6.625 -2.193 6.879 1 92.81 37 ARG B O 1
ATOM 896 N N . VAL B 1 38 ? 4.93 -0.763 6.855 1 93.88 38 VAL B N 1
ATOM 897 C CA . VAL B 1 38 ? 3.975 -1.802 6.484 1 93.88 38 VAL B CA 1
ATOM 898 C C . VAL B 1 38 ? 4.285 -2.305 5.074 1 93.88 38 VAL B C 1
ATOM 900 O O . VAL B 1 38 ? 4.289 -3.512 4.828 1 93.88 38 VAL B O 1
ATOM 903 N N . SER B 1 39 ? 4.543 -1.389 4.145 1 95.94 39 SER B N 1
ATOM 904 C CA . SER B 1 39 ? 4.875 -1.802 2.785 1 95.94 39 SER B CA 1
ATOM 905 C C . SER B 1 39 ? 6.133 -2.662 2.76 1 95.94 39 SER B C 1
ATOM 907 O O . SER B 1 39 ? 6.203 -3.646 2.02 1 95.94 39 SER B O 1
ATOM 909 N N . LYS B 1 40 ? 7.082 -2.326 3.529 1 94.69 40 LYS B N 1
ATOM 910 C CA . LYS B 1 40 ? 8.305 -3.125 3.615 1 94.69 40 LYS B CA 1
ATOM 911 C C . LYS B 1 40 ? 8.016 -4.508 4.195 1 94.69 40 LYS B C 1
ATOM 913 O O . LYS B 1 40 ? 8.602 -5.5 3.758 1 94.69 40 LYS B O 1
ATOM 918 N N . ALA B 1 41 ? 7.242 -4.594 5.219 1 92.94 41 ALA B N 1
ATOM 919 C CA . ALA B 1 41 ? 6.859 -5.875 5.812 1 92.94 41 ALA B CA 1
ATOM 920 C C . ALA B 1 41 ? 6.137 -6.758 4.801 1 92.94 41 ALA B C 1
ATOM 922 O O . ALA B 1 41 ? 6.355 -7.969 4.754 1 92.94 41 ALA B O 1
ATOM 923 N N . VAL B 1 42 ? 5.23 -6.141 3.98 1 95.31 42 VAL B N 1
ATOM 924 C CA . VAL B 1 42 ? 4.539 -6.871 2.922 1 95.31 42 VAL B CA 1
ATOM 925 C C . VAL B 1 42 ? 5.559 -7.461 1.952 1 95.31 42 VAL B C 1
ATOM 927 O O . VAL B 1 42 ? 5.496 -8.648 1.627 1 95.31 42 VAL B O 1
ATOM 930 N N . GLN B 1 43 ? 6.5 -6.633 1.562 1 95.81 43 GLN B N 1
ATOM 931 C CA . GLN B 1 43 ? 7.52 -7.098 0.629 1 95.81 43 GLN B CA 1
ATOM 932 C C . GLN B 1 43 ? 8.32 -8.25 1.224 1 95.81 43 GLN B C 1
ATOM 934 O O . GLN B 1 43 ? 8.586 -9.242 0.544 1 95.81 43 GLN B O 1
ATOM 939 N N . ALA B 1 44 ? 8.656 -8.164 2.422 1 94.56 44 ALA B N 1
ATOM 940 C CA . ALA B 1 44 ? 9.453 -9.188 3.096 1 94.56 44 ALA B CA 1
ATOM 941 C C . ALA B 1 44 ? 8.719 -10.523 3.121 1 94.56 44 ALA B C 1
ATOM 943 O O . ALA B 1 44 ? 9.344 -11.586 3.039 1 94.56 44 ALA B O 1
ATOM 944 N N . CYS B 1 45 ? 7.391 -10.477 3.205 1 95.12 45 CYS B N 1
ATOM 945 C CA . CYS B 1 45 ? 6.57 -11.688 3.264 1 95.12 45 CYS B CA 1
ATOM 946 C C . CYS B 1 45 ? 6.625 -12.445 1.944 1 95.12 45 CYS B C 1
ATOM 948 O O . CYS B 1 45 ? 6.379 -13.648 1.908 1 95.12 45 CYS B O 1
ATOM 950 N N . TYR B 1 46 ? 6.918 -11.711 0.847 1 95.25 46 TYR B N 1
ATOM 951 C C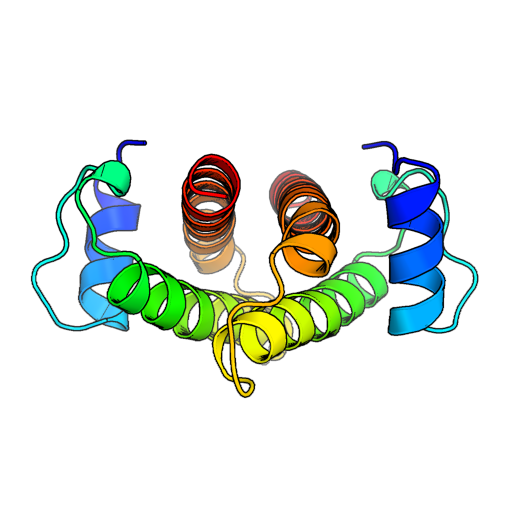A . TYR B 1 46 ? 6.996 -12.367 -0.456 1 95.25 46 TYR B CA 1
ATOM 952 C C . TYR B 1 46 ? 8.422 -12.82 -0.755 1 95.25 46 TYR B C 1
ATOM 954 O O . TYR B 1 46 ? 8.633 -13.672 -1.618 1 95.25 46 TYR B O 1
ATOM 962 N N . GLU B 1 47 ? 9.391 -12.312 -0.152 1 88.25 47 GLU B N 1
ATOM 963 C CA . GLU B 1 47 ? 10.789 -12.539 -0.5 1 88.25 47 GLU B CA 1
ATOM 964 C C . GLU B 1 47 ? 11.406 -13.625 0.376 1 88.25 47 GLU B C 1
ATOM 966 O O . GLU B 1 47 ? 12.367 -14.281 -0.024 1 88.25 47 GLU B O 1
ATOM 971 N N . GLU B 1 48 ? 10.953 -13.859 1.528 1 76.5 48 GLU B N 1
ATOM 972 C CA . GLU B 1 48 ? 11.508 -14.867 2.43 1 76.5 48 GLU B CA 1
ATOM 973 C C . GLU B 1 48 ? 11.242 -16.281 1.913 1 76.5 48 GLU B C 1
ATOM 975 O O . GLU B 1 48 ? 10.664 -16.453 0.836 1 76.5 48 GLU B O 1
ATOM 980 N N . THR B 1 49 ? 11.914 -17.25 2.523 1 77.62 49 THR B N 1
ATOM 981 C CA . THR B 1 49 ? 11.875 -18.656 2.141 1 77.62 49 THR B CA 1
ATOM 982 C C . THR B 1 49 ? 10.43 -19.141 2.027 1 77.62 49 THR B C 1
ATOM 984 O O . THR B 1 49 ? 9.875 -19.672 2.986 1 77.62 49 THR B O 1
ATOM 987 N N . GLY B 1 50 ? 9.602 -18.328 1.402 1 84.25 50 GLY B N 1
ATOM 988 C CA . GLY B 1 50 ? 8.211 -18.672 1.16 1 84.25 50 GLY B CA 1
ATOM 989 C C . GLY B 1 50 ? 7.25 -17.531 1.497 1 84.25 50 GLY B C 1
ATOM 990 O O . GLY B 1 50 ? 7.535 -16.719 2.369 1 84.25 50 GLY B O 1
ATOM 991 N N . VAL B 1 51 ? 6.203 -17.609 0.735 1 92.38 51 VAL B N 1
ATOM 992 C CA . VAL B 1 51 ? 5.188 -16.578 0.926 1 92.38 51 VAL B CA 1
ATOM 993 C C . VAL B 1 51 ? 4.477 -16.797 2.26 1 92.38 51 VAL B C 1
ATOM 995 O O . VAL B 1 51 ? 3.934 -17.875 2.514 1 92.38 51 VAL B O 1
ATOM 998 N N . ASP B 1 52 ? 4.605 -15.898 3.223 1 94.25 52 ASP B N 1
ATOM 999 C CA . ASP B 1 52 ? 3.93 -15.914 4.516 1 94.25 52 ASP B CA 1
ATOM 1000 C C . ASP B 1 52 ? 2.484 -15.445 4.383 1 94.25 52 ASP B C 1
ATOM 1002 O O . ASP B 1 52 ? 2.164 -14.305 4.73 1 94.25 52 ASP B O 1
ATOM 1006 N N . LYS B 1 53 ? 1.663 -16.312 3.971 1 94.75 53 LYS B N 1
ATOM 1007 C CA . LYS B 1 53 ? 0.274 -15.992 3.662 1 94.75 53 LYS B CA 1
ATOM 1008 C C . LYS B 1 53 ? -0.465 -15.5 4.902 1 94.75 53 LYS B C 1
ATOM 1010 O O . LYS B 1 53 ? -1.35 -14.648 4.809 1 94.75 53 LYS B O 1
ATOM 1015 N N . ASP B 1 54 ? -0.061 -16.031 6.055 1 92.88 54 ASP B N 1
ATOM 1016 C CA . ASP B 1 54 ? -0.734 -15.633 7.285 1 92.88 54 ASP B CA 1
ATOM 1017 C C . ASP B 1 54 ? -0.478 -14.156 7.602 1 92.88 54 ASP B C 1
ATOM 1019 O O . ASP B 1 54 ? -1.412 -13.406 7.891 1 92.88 54 ASP B O 1
ATOM 1023 N N . SER B 1 55 ? 0.707 -13.727 7.52 1 93.25 55 SER B N 1
ATOM 1024 C CA . SER B 1 55 ? 1.045 -12.328 7.742 1 93.25 55 SER B CA 1
ATOM 1025 C C . SER B 1 55 ? 0.42 -11.43 6.68 1 93.25 55 SER B C 1
ATOM 1027 O O . SER B 1 55 ? -0.111 -10.359 6.992 1 93.25 55 SER B O 1
ATOM 1029 N N . LEU B 1 56 ? 0.506 -11.891 5.473 1 96.38 56 LEU B N 1
ATOM 1030 C CA . LEU B 1 56 ? -0.046 -11.117 4.367 1 96.38 56 LEU B CA 1
ATOM 1031 C C . LEU B 1 56 ? -1.543 -10.898 4.555 1 96.38 56 LEU B C 1
ATOM 1033 O O . LEU B 1 56 ? -2.074 -9.852 4.168 1 96.38 56 LEU B O 1
ATOM 1037 N N . GLY B 1 57 ? -2.182 -11.883 5.156 1 96.38 57 GLY B N 1
ATOM 1038 C CA . GLY B 1 57 ? -3.607 -11.773 5.418 1 96.38 57 GLY B CA 1
ATOM 1039 C C . GLY B 1 57 ? -3.957 -10.617 6.344 1 96.38 57 GLY B C 1
ATOM 1040 O O . GLY B 1 57 ? -5.098 -10.156 6.355 1 96.38 57 GLY B O 1
ATOM 1041 N N . ILE B 1 58 ? -3.037 -10.086 7.023 1 95.81 58 ILE B N 1
ATOM 1042 C CA . ILE B 1 58 ? -3.232 -8.969 7.938 1 95.81 58 ILE B CA 1
ATOM 1043 C C . ILE B 1 58 ? -2.646 -7.699 7.324 1 95.81 58 ILE B C 1
ATOM 1045 O O . ILE B 1 58 ? -3.273 -6.637 7.363 1 95.81 58 ILE B O 1
ATOM 1049 N N . LEU B 1 59 ? -1.51 -7.797 6.789 1 95.62 59 LEU B N 1
ATOM 1050 C CA . LEU B 1 59 ? -0.726 -6.648 6.344 1 95.62 59 LEU B CA 1
ATOM 1051 C C . LEU B 1 59 ? -1.359 -6 5.121 1 95.62 59 LEU B C 1
ATOM 1053 O O . LEU B 1 59 ? -1.385 -4.77 5.008 1 95.62 59 LEU B O 1
ATOM 1057 N N . LEU B 1 60 ? -1.89 -6.781 4.219 1 97.38 60 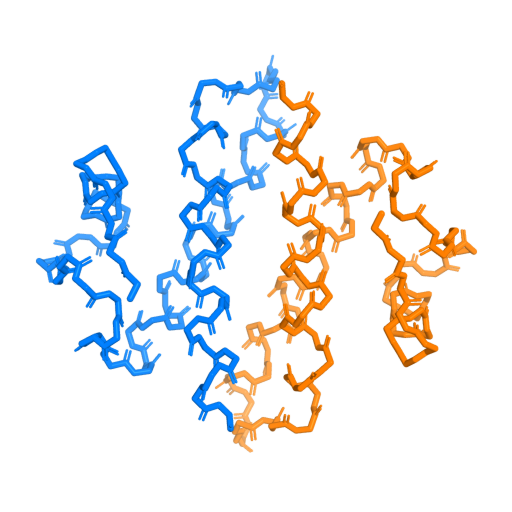LEU B N 1
ATOM 1058 C CA . LEU B 1 60 ? -2.426 -6.238 2.975 1 97.38 60 LEU B CA 1
ATOM 1059 C C . LEU B 1 60 ? -3.664 -5.395 3.24 1 97.38 60 LEU B C 1
ATOM 1061 O O . LEU B 1 60 ? -3.746 -4.246 2.793 1 97.38 60 LEU B O 1
ATOM 1065 N N . PRO B 1 61 ? -4.629 -5.895 3.982 1 96.69 61 PRO B N 1
ATOM 1066 C CA . PRO B 1 61 ? -5.762 -5.023 4.305 1 96.69 61 PRO B CA 1
ATOM 1067 C C . PRO B 1 61 ? -5.352 -3.789 5.102 1 96.69 61 PRO B C 1
ATOM 1069 O O . PRO B 1 61 ? -5.906 -2.707 4.898 1 96.69 61 PRO B O 1
ATOM 1072 N N . LEU B 1 62 ? -4.449 -3.965 6.043 1 95.75 62 LEU B N 1
ATOM 1073 C CA . LEU B 1 62 ? -3.939 -2.826 6.797 1 95.75 62 LEU B CA 1
ATOM 1074 C C . LEU B 1 62 ? -3.346 -1.775 5.863 1 95.75 62 LEU B C 1
ATOM 1076 O O . LEU B 1 62 ? -3.66 -0.589 5.98 1 95.75 62 LEU B O 1
ATOM 1080 N N . GLU B 1 63 ? -2.479 -2.164 4.93 1 97 63 GLU B N 1
ATOM 1081 C CA . GLU B 1 63 ? -1.892 -1.252 3.951 1 97 63 GLU B CA 1
ATOM 1082 C C . GLU B 1 63 ? -2.973 -0.563 3.121 1 97 63 GLU B C 1
ATOM 1084 O O . GLU B 1 63 ? -2.891 0.638 2.859 1 97 63 GLU B O 1
ATOM 1089 N N . GLY B 1 64 ? -3.947 -1.369 2.707 1 97.12 64 GLY B N 1
ATOM 1090 C CA . GLY B 1 64 ? -5.062 -0.793 1.973 1 97.12 64 GLY B CA 1
ATOM 1091 C C . GLY B 1 64 ? -5.762 0.321 2.727 1 97.12 64 GLY B C 1
ATOM 1092 O O . GLY B 1 64 ? -6.098 1.355 2.145 1 97.12 64 GLY B O 1
ATOM 1093 N N . LYS B 1 65 ? -5.984 0.168 3.936 1 96.56 65 LYS B N 1
ATOM 1094 C CA . LYS B 1 65 ? -6.633 1.188 4.758 1 96.56 65 LYS B CA 1
ATOM 1095 C C . LYS B 1 65 ? -5.762 2.436 4.871 1 96.56 65 LYS B C 1
ATOM 1097 O O . LYS B 1 65 ? -6.266 3.559 4.793 1 96.56 65 LYS B O 1
ATOM 1102 N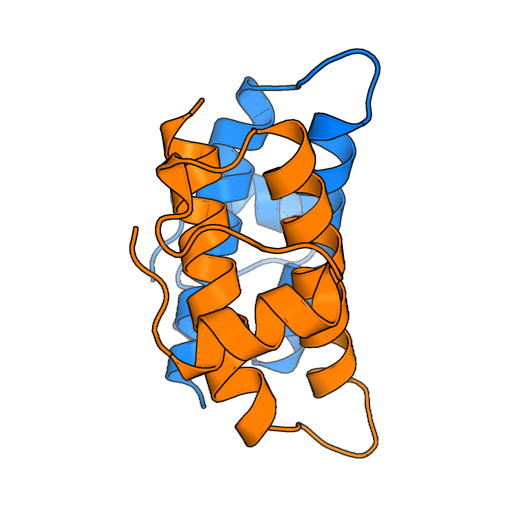 N . ILE B 1 66 ? -4.508 2.23 5.125 1 96.5 66 ILE B N 1
ATOM 1103 C CA . ILE B 1 66 ? -3.578 3.348 5.234 1 96.5 66 ILE B CA 1
ATOM 1104 C C . ILE B 1 66 ? -3.598 4.168 3.945 1 96.5 66 ILE B C 1
ATOM 1106 O O . ILE B 1 66 ? -3.713 5.395 3.984 1 96.5 66 ILE B O 1
ATOM 1110 N N . VAL B 1 67 ? -3.516 3.488 2.854 1 97.69 67 VAL B N 1
ATOM 1111 C CA . VAL B 1 67 ? -3.51 4.121 1.538 1 97.69 67 VAL B CA 1
ATOM 1112 C C . VAL B 1 67 ? -4.809 4.895 1.332 1 97.69 67 VAL B C 1
ATOM 1114 O O . VAL B 1 67 ? -4.797 6.016 0.818 1 97.69 67 VAL B O 1
ATOM 1117 N N . GLN B 1 68 ? -5.867 4.344 1.723 1 97.19 68 GLN B N 1
ATOM 1118 C CA . GLN B 1 68 ? -7.16 5 1.581 1 97.19 68 GLN B CA 1
ATOM 1119 C C . GLN B 1 68 ? -7.215 6.293 2.393 1 97.19 68 GLN B C 1
ATOM 1121 O O . GLN B 1 68 ? -7.723 7.312 1.916 1 97.19 68 GLN B O 1
ATOM 1126 N N . VAL B 1 69 ? -6.715 6.27 3.555 1 96.62 69 VAL B N 1
ATOM 1127 C CA . VAL B 1 69 ? -6.75 7.449 4.414 1 96.62 69 VAL B CA 1
ATOM 1128 C C . VAL B 1 69 ? -5.824 8.523 3.855 1 96.62 69 VAL B C 1
ATOM 1130 O O . VAL B 1 69 ? -6.184 9.703 3.818 1 96.62 69 VAL B O 1
ATOM 1133 N N . LEU B 1 70 ? -4.68 8.125 3.428 1 97.62 70 LEU B N 1
ATOM 1134 C CA . LEU B 1 70 ? -3.756 9.07 2.816 1 97.62 70 LEU B CA 1
ATOM 1135 C C . LEU B 1 70 ? -4.379 9.719 1.587 1 97.62 70 LEU B C 1
ATOM 1137 O O . LEU B 1 70 ? -4.254 10.93 1.388 1 97.62 70 LEU B O 1
ATOM 1141 N N . HIS B 1 71 ? -5.039 8.961 0.797 1 97.38 71 HIS B N 1
ATOM 1142 C CA . HIS B 1 71 ? -5.676 9.477 -0.408 1 97.38 71 HIS B CA 1
ATOM 1143 C C . HIS B 1 71 ? -6.781 10.469 -0.064 1 97.38 71 HIS B C 1
ATOM 1145 O O . HIS B 1 71 ? -6.898 11.516 -0.701 1 97.38 71 HIS B O 1
ATOM 1151 N N . ALA B 1 72 ? -7.508 10.117 0.927 1 96.56 72 ALA B N 1
ATOM 1152 C CA . ALA B 1 72 ? -8.625 10.961 1.337 1 96.56 72 ALA B CA 1
ATOM 1153 C C . ALA B 1 72 ? -8.141 12.32 1.818 1 96.56 72 ALA B C 1
ATOM 1155 O O . ALA B 1 72 ? -8.891 13.297 1.802 1 96.56 72 ALA B O 1
ATOM 1156 N N . ARG B 1 73 ? -6.898 12.391 2.201 1 95.25 73 ARG B N 1
ATOM 1157 C CA . ARG B 1 73 ? -6.355 13.609 2.787 1 95.25 73 ARG B CA 1
ATOM 1158 C C . ARG B 1 73 ? -5.734 14.5 1.719 1 95.25 73 ARG B C 1
ATOM 1160 O O . ARG B 1 73 ? -5.234 15.586 2.021 1 95.25 73 ARG B O 1
ATOM 1167 N N . LEU B 1 74 ? -5.688 13.93 0.565 1 93.81 74 LEU B N 1
ATOM 1168 C CA . LEU B 1 74 ? -5.148 14.766 -0.498 1 93.81 74 LEU B CA 1
ATOM 1169 C C . LEU B 1 74 ? -6.121 15.883 -0.854 1 93.81 74 LEU B C 1
ATOM 1171 O O . LEU B 1 74 ? -7.328 15.656 -0.958 1 93.81 74 LEU B O 1
#

Nearest PDB structures (foldseek):
  1x91-assembly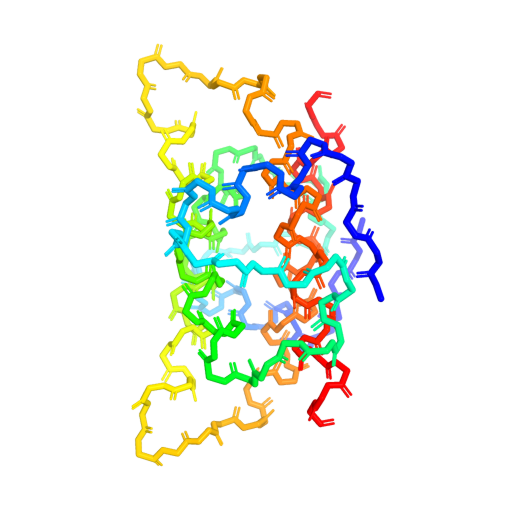1_A  TM=8.192E-01  e=8.041E+00  Arabidopsis thaliana
  1x8z-assembly2_C  TM=8.427E-01  e=9.114E+00  Arabidopsis thaliana
  2jqk-assembly1_A  TM=5.168E-01  e=7.167E+00  Homo sapiens

Organism: NCBI:txid261290

Radius of gyration: 14.58 Å; Cα contacts (8 Å, |Δi|>4): 173; chains: 2; bounding box: 23×38×42 Å

Solvent-accessible surface area (backbone atoms only — not comparable to full-atom values): 8432 Å² total; per-residue (Å²): 100,74,52,51,76,69,40,44,53,49,49,29,66,73,66,64,48,96,62,71,54,40,54,77,75,50,53,67,71,58,49,51,53,45,48,54,53,50,54,50,52,50,51,50,32,63,67,43,105,46,70,41,61,72,59,43,68,44,47,33,61,48,49,35,51,52,36,50,53,57,51,70,69,102,100,73,52,50,74,67,42,45,53,49,49,27,65,73,68,66,48,93,60,71,54,40,54,76,75,51,53,67,72,58,48,52,54,45,48,55,53,50,53,50,52,51,51,48,32,63,66,43,104,47,70,40,59,73,59,45,69,44,47,33,61,48,50,36,51,52,36,51,53,56,51,69,70,99